Protein AF-A0A356T3L5-F1 (afdb_monomer_lite)

Foldseek 3Di:
DDDPVLCVLCVVVLPDPLQHPQLLVLLLVFEEEEPQPLLVVLSVSSNHHYDPDGHYQFAAADAPPDPVCVVVRSNCRSPLSNVQRSCVSSVDDDDDHRHHHDDDPDDDPDD

pLDDT: mean 93.9, std 8.08, range [55.12, 98.69]

Sequence (111 aa):
MLSREERRRYARQLLLPEIGEAGQRALLDAHARTESAVAALYLTRAGVALGDAGVEARAQIPPSGDPALAEAERFLEGAFGAVEAIKAIVGVGRAGELDRPLTAPRQEEAP

Secondary structure (DSSP, 8-state):
---HHHHHHTTTGGGSTTTHHHHHHHHHH-EEE-S-HHHHHHHHHHTPEESSSSEE--------S-TTTHHHHHHHHHHHHHHHHHHHHHT-S------S---PPP-----

Radius of gyration: 16.72 Å; chains: 1; bounding box: 32×27×58 Å

Structure (mmCIF, N/CA/C/O backbone):
data_AF-A0A356T3L5-F1
#
_entry.id   AF-A0A356T3L5-F1
#
loop_
_atom_site.group_PDB
_atom_site.id
_atom_site.type_symbol
_atom_site.label_atom_id
_atom_site.label_alt_id
_atom_site.label_comp_id
_atom_site.label_asym_id
_atom_site.label_entity_id
_atom_site.label_seq_id
_atom_site.pdbx_PDB_ins_code
_atom_site.Cartn_x
_atom_site.Cartn_y
_atom_site.Cartn_z
_atom_site.occupancy
_atom_site.B_iso_or_equiv
_atom_site.auth_seq_id
_atom_site.auth_comp_id
_atom_site.auth_asym_id
_atom_site.auth_atom_id
_atom_site.pdbx_PDB_model_num
ATOM 1 N N . MET A 1 1 ? -10.982 4.339 17.757 1.00 84.81 1 MET A N 1
ATOM 2 C CA . MET A 1 1 ? -11.344 5.603 17.072 1.00 84.81 1 MET A CA 1
ATOM 3 C C . MET A 1 1 ? -10.052 6.298 16.684 1.00 84.81 1 MET A C 1
ATOM 5 O O . MET A 1 1 ? -9.136 6.243 17.491 1.00 84.81 1 MET A O 1
ATOM 9 N N . LEU A 1 2 ? -9.956 6.902 15.494 1.00 94.31 2 LEU A N 1
ATOM 10 C CA . LEU A 1 2 ? -8.707 7.563 15.081 1.00 94.31 2 LEU A CA 1
ATOM 11 C C . LEU A 1 2 ? -8.437 8.820 15.915 1.00 94.31 2 LEU A C 1
ATOM 13 O O . LEU A 1 2 ? -9.353 9.624 16.146 1.00 94.31 2 LEU A O 1
ATOM 17 N N . SER A 1 3 ? -7.179 9.001 16.313 1.00 96.81 3 SER A N 1
ATOM 18 C CA . SER A 1 3 ? -6.681 10.207 16.965 1.00 96.81 3 SER A CA 1
ATOM 19 C C . SER A 1 3 ? -6.775 11.419 16.032 1.00 96.81 3 SER A C 1
ATOM 21 O O . SER A 1 3 ? -6.902 11.302 14.810 1.00 96.81 3 SER A O 1
ATOM 23 N N . ARG A 1 4 ? -6.697 12.630 16.594 1.00 97.12 4 ARG A N 1
ATOM 24 C CA . ARG A 1 4 ? -6.718 13.866 15.793 1.00 97.12 4 ARG A CA 1
ATOM 25 C C . ARG A 1 4 ? -5.539 13.935 14.817 1.00 97.12 4 ARG A C 1
ATOM 27 O O . ARG A 1 4 ? -5.691 14.448 13.710 1.00 97.12 4 ARG A O 1
ATOM 34 N N . GLU A 1 5 ? -4.381 13.427 15.226 1.00 97.12 5 GLU A N 1
ATOM 35 C CA . GLU A 1 5 ? -3.190 13.386 14.384 1.00 97.12 5 GLU A CA 1
ATOM 36 C C . GLU A 1 5 ? -3.343 12.391 13.232 1.00 97.12 5 GLU A C 1
ATOM 38 O O . GLU A 1 5 ? -3.088 12.759 12.086 1.00 97.12 5 GLU A O 1
ATOM 43 N N . GLU A 1 6 ? -3.846 11.185 13.501 1.00 97.44 6 GLU A N 1
ATOM 44 C CA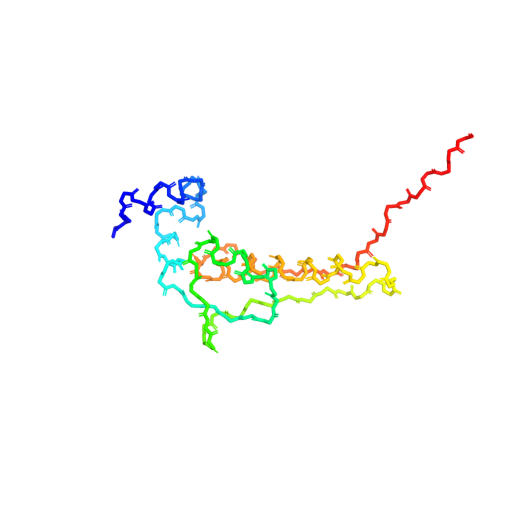 . GLU A 1 6 ? -4.135 10.183 12.467 1.00 97.44 6 GLU A CA 1
ATOM 45 C C . GLU A 1 6 ? -5.171 10.702 11.470 1.00 97.44 6 GLU A C 1
ATOM 47 O O . GLU A 1 6 ? -4.965 10.613 10.262 1.00 97.44 6 GLU A O 1
ATOM 52 N N . ARG A 1 7 ? -6.246 11.341 11.952 1.00 97.06 7 ARG A N 1
ATOM 53 C CA . ARG A 1 7 ? -7.253 11.965 11.078 1.00 97.06 7 ARG A CA 1
ATOM 54 C C . ARG A 1 7 ? -6.652 13.029 10.170 1.00 97.06 7 ARG A C 1
ATOM 56 O O . ARG A 1 7 ? -7.045 13.124 9.014 1.00 97.06 7 ARG A O 1
ATOM 63 N N . ARG A 1 8 ? -5.697 13.820 10.670 1.00 97.62 8 ARG A N 1
ATOM 64 C CA . ARG A 1 8 ? -4.987 14.821 9.862 1.00 97.62 8 ARG A CA 1
ATOM 65 C C . ARG A 1 8 ? -4.057 14.156 8.847 1.00 97.62 8 ARG A C 1
ATOM 67 O O . ARG A 1 8 ? -4.047 14.565 7.690 1.00 97.62 8 ARG A O 1
ATOM 74 N N . ARG A 1 9 ? -3.287 13.148 9.267 1.00 97.75 9 ARG A N 1
ATOM 75 C CA . ARG A 1 9 ? -2.331 12.425 8.413 1.00 97.75 9 ARG A CA 1
ATOM 76 C C . ARG A 1 9 ? -3.034 11.708 7.260 1.00 97.75 9 ARG A C 1
ATOM 78 O O . ARG A 1 9 ? -2.593 11.824 6.121 1.00 97.75 9 ARG A O 1
ATOM 85 N N . TYR A 1 10 ? -4.143 11.031 7.547 1.00 98.00 10 TYR A N 1
ATOM 86 C CA . TYR A 1 10 ? -4.877 10.201 6.589 1.00 98.00 10 TYR A CA 1
ATOM 87 C C . TYR A 1 10 ? -6.104 10.899 5.995 1.00 98.00 10 TYR A C 1
ATOM 89 O O . TYR A 1 10 ? -6.914 10.256 5.336 1.00 98.00 10 TYR A O 1
ATOM 97 N N . ALA A 1 11 ? -6.235 12.220 6.166 1.00 97.50 11 ALA A N 1
ATOM 98 C CA . ALA A 1 11 ? -7.429 12.983 5.791 1.00 97.50 11 ALA A CA 1
ATOM 99 C C . ALA A 1 11 ? -7.930 12.692 4.367 1.00 97.50 11 ALA A C 1
ATOM 101 O O . ALA A 1 11 ? -9.131 12.592 4.156 1.00 97.50 11 ALA A O 1
ATOM 102 N N . ARG A 1 12 ? -7.021 12.517 3.398 1.00 97.06 12 ARG A N 1
ATOM 103 C CA . ARG A 1 12 ? -7.378 12.203 2.003 1.00 97.06 12 ARG A CA 1
ATOM 104 C C . ARG A 1 12 ? -7.854 10.761 1.816 1.00 97.06 12 ARG A C 1
ATOM 106 O O . ARG A 1 12 ? -8.791 10.540 1.064 1.00 97.06 12 ARG A O 1
ATOM 113 N N . GLN A 1 13 ? -7.233 9.801 2.499 1.00 95.31 13 GLN A N 1
ATOM 114 C CA . GLN A 1 13 ? -7.629 8.387 2.444 1.00 95.31 13 GLN A CA 1
ATOM 115 C C . GLN A 1 13 ? -9.000 8.183 3.097 1.00 95.31 13 GLN A C 1
ATOM 117 O O . GLN A 1 13 ? -9.818 7.433 2.580 1.00 95.31 13 GLN A O 1
ATOM 122 N N . LEU A 1 14 ? -9.297 8.935 4.163 1.00 97.06 14 LEU A N 1
ATOM 123 C CA . LEU A 1 14 ? -10.597 8.910 4.839 1.00 97.06 14 LEU A CA 1
ATOM 124 C C . LEU A 1 14 ? -11.770 9.360 3.954 1.00 97.06 14 LEU A C 1
ATOM 126 O O . LEU A 1 14 ? -12.911 9.046 4.279 1.00 97.06 14 LEU A O 1
ATOM 130 N N . LEU A 1 15 ? -11.509 10.095 2.867 1.00 96.75 15 LEU A N 1
ATOM 131 C CA . LEU A 1 15 ? -12.538 10.510 1.908 1.00 96.75 15 LEU A CA 1
ATOM 132 C C . LEU A 1 15 ? -12.896 9.409 0.902 1.00 96.75 15 LEU A C 1
ATOM 134 O O . LEU A 1 15 ? -13.909 9.536 0.221 1.00 96.75 15 LEU A O 1
ATOM 138 N N . LEU A 1 16 ? -12.081 8.355 0.789 1.00 94.69 16 LEU A N 1
ATOM 139 C CA . LEU A 1 16 ? -12.355 7.232 -0.103 1.00 94.69 16 LEU A CA 1
ATOM 140 C C . LEU A 1 16 ? -13.431 6.337 0.531 1.00 94.69 16 LEU A C 1
ATOM 142 O O . LEU A 1 16 ? -13.192 5.840 1.636 1.00 94.69 16 LEU A O 1
ATOM 146 N N . PRO A 1 17 ? -14.589 6.114 -0.124 1.00 92.94 17 PRO A N 1
ATOM 147 C CA . PRO A 1 17 ? -15.674 5.293 0.423 1.00 92.94 17 PRO A CA 1
ATOM 148 C C . PRO A 1 17 ? -15.238 3.879 0.818 1.00 92.94 17 PRO A C 1
ATOM 150 O O . PRO A 1 17 ? -15.723 3.335 1.806 1.00 92.94 17 PRO A O 1
ATOM 153 N N . GLU A 1 18 ? -14.301 3.305 0.068 1.00 92.81 18 GLU A N 1
ATOM 154 C CA . GLU A 1 18 ? -13.761 1.962 0.271 1.00 92.81 18 GLU A CA 1
ATOM 155 C C . GLU A 1 18 ? -12.822 1.873 1.483 1.00 92.81 18 GLU A C 1
ATOM 157 O O . GLU A 1 18 ? -12.596 0.786 2.005 1.00 92.81 18 GLU A O 1
ATOM 162 N N . ILE A 1 19 ? -12.270 3.001 1.941 1.00 95.19 19 ILE A N 1
ATOM 163 C CA . ILE A 1 19 ? -11.394 3.046 3.117 1.00 95.19 19 ILE A CA 1
ATOM 164 C C . ILE A 1 19 ? -12.171 3.613 4.304 1.00 95.19 19 ILE A C 1
ATOM 166 O O . ILE A 1 19 ? -12.430 2.906 5.279 1.00 95.19 19 ILE A O 1
ATOM 170 N N . GLY A 1 20 ? -12.555 4.890 4.246 1.00 96.06 20 GLY A N 1
ATOM 171 C CA . GLY A 1 20 ? -13.192 5.586 5.361 1.00 96.06 20 GLY A CA 1
ATOM 172 C C . GLY A 1 20 ? -12.432 5.432 6.687 1.00 96.06 20 GLY A C 1
ATOM 173 O O . GLY A 1 20 ? -11.253 5.083 6.741 1.00 96.06 20 GLY A O 1
ATOM 174 N N . GLU A 1 21 ? -13.107 5.679 7.812 1.00 96.81 21 GLU A N 1
ATOM 175 C CA . GLU A 1 21 ? -12.468 5.503 9.123 1.00 96.81 21 GLU A CA 1
ATOM 176 C C . GLU A 1 21 ? -12.243 4.024 9.488 1.00 96.81 21 GLU A C 1
ATOM 178 O O . GLU A 1 21 ? -11.252 3.697 10.144 1.00 96.81 21 GLU A O 1
ATOM 183 N N . ALA A 1 22 ? -13.158 3.134 9.092 1.00 96.38 22 ALA A N 1
ATOM 184 C CA . ALA A 1 22 ? -13.077 1.714 9.425 1.00 96.38 22 ALA A CA 1
ATOM 185 C C . ALA A 1 22 ? -11.898 1.031 8.715 1.00 96.38 22 ALA A C 1
ATOM 187 O O . ALA A 1 22 ? -11.086 0.387 9.376 1.00 96.38 22 ALA A O 1
ATOM 188 N N . GLY A 1 23 ? -11.754 1.244 7.406 1.00 97.69 23 GLY A N 1
ATOM 189 C CA . GLY A 1 23 ? -10.634 0.731 6.623 1.00 97.69 23 GLY A CA 1
ATOM 190 C C . GLY A 1 23 ? -9.308 1.350 7.051 1.00 97.69 23 GLY A C 1
ATOM 191 O O . GLY A 1 23 ? -8.332 0.627 7.204 1.00 97.69 23 GLY A O 1
ATOM 192 N N . GLN A 1 24 ? -9.264 2.651 7.367 1.00 98.44 24 GLN A N 1
ATOM 193 C CA . GLN A 1 24 ? -8.023 3.251 7.873 1.00 98.44 24 GLN A CA 1
ATOM 194 C C . GLN A 1 24 ? -7.574 2.640 9.206 1.00 98.44 24 GLN A C 1
ATOM 196 O O . GLN A 1 24 ? -6.376 2.511 9.451 1.00 98.44 24 GLN A O 1
ATOM 201 N N . ARG A 1 25 ? -8.516 2.251 10.072 1.00 97.69 25 ARG A N 1
ATOM 202 C CA . ARG A 1 25 ? -8.187 1.529 11.304 1.00 97.69 25 ARG A CA 1
ATOM 203 C C . ARG A 1 25 ? -7.676 0.120 11.011 1.00 97.69 25 ARG A C 1
ATOM 205 O O . ARG A 1 25 ? -6.643 -0.244 11.552 1.00 97.69 25 ARG A O 1
ATOM 212 N N . ALA A 1 26 ? -8.318 -0.605 10.094 1.00 98.06 26 ALA A N 1
ATOM 213 C CA . ALA A 1 26 ? -7.817 -1.903 9.644 1.00 98.06 26 ALA A CA 1
ATOM 214 C C . ALA A 1 26 ? -6.384 -1.808 9.087 1.00 98.06 26 ALA A C 1
ATOM 216 O O . ALA A 1 26 ? -5.559 -2.658 9.393 1.00 98.06 26 ALA A O 1
ATOM 217 N N . LEU A 1 27 ? -6.064 -0.748 8.334 1.00 98.44 27 LEU A N 1
ATOM 218 C CA . LEU A 1 27 ? -4.709 -0.503 7.829 1.00 98.44 27 LEU A CA 1
ATOM 219 C C . LEU A 1 27 ? -3.695 -0.266 8.954 1.00 98.44 27 LEU A C 1
ATOM 221 O O . LEU A 1 27 ? -2.605 -0.821 8.890 1.00 98.44 27 LEU A O 1
ATOM 225 N N . LEU A 1 28 ? -4.050 0.519 9.976 1.00 98.38 28 LEU A N 1
ATOM 226 C CA . LEU A 1 28 ? -3.174 0.791 11.125 1.00 98.38 28 LEU A CA 1
ATOM 227 C C . LEU A 1 28 ? -2.918 -0.445 11.995 1.00 98.38 28 LEU A C 1
ATOM 229 O O . LEU A 1 28 ? -1.832 -0.582 12.552 1.00 98.38 28 LEU A O 1
ATOM 233 N N . ASP A 1 29 ? -3.903 -1.336 12.095 1.00 97.62 29 ASP A N 1
ATOM 234 C CA . ASP A 1 29 ? -3.798 -2.578 12.867 1.00 97.62 29 ASP A CA 1
ATOM 235 C C . ASP A 1 29 ? -3.102 -3.705 12.069 1.00 97.62 29 ASP A C 1
ATOM 237 O O . ASP A 1 29 ? -2.698 -4.730 12.629 1.00 97.62 29 ASP A O 1
ATOM 241 N N . ALA A 1 30 ? -2.953 -3.539 10.751 1.00 98.31 30 ALA A N 1
ATOM 242 C CA . ALA A 1 30 ? -2.420 -4.560 9.861 1.00 98.31 30 ALA A CA 1
ATOM 243 C C . ALA A 1 30 ? -0.888 -4.583 9.799 1.00 98.31 30 ALA A C 1
ATOM 245 O O . ALA A 1 30 ? -0.198 -3.571 9.930 1.00 98.31 30 ALA A O 1
ATOM 246 N N . HIS A 1 31 ? -0.378 -5.778 9.505 1.00 98.31 31 HIS A N 1
ATOM 247 C CA . HIS A 1 31 ? 1.014 -6.019 9.153 1.00 98.31 31 HIS A CA 1
ATOM 248 C C . HIS A 1 31 ? 1.097 -6.555 7.724 1.00 98.31 31 HIS A C 1
ATOM 250 O O . HIS A 1 31 ? 0.235 -7.327 7.285 1.00 98.31 31 HIS A O 1
ATOM 256 N N . ALA A 1 32 ? 2.143 -6.160 7.009 1.00 98.56 32 ALA A N 1
ATOM 257 C CA . ALA A 1 32 ? 2.440 -6.648 5.673 1.00 98.56 32 ALA A CA 1
ATOM 258 C C . ALA A 1 32 ? 3.923 -6.991 5.521 1.00 98.56 32 ALA A C 1
ATOM 260 O O . ALA A 1 32 ? 4.788 -6.399 6.169 1.00 98.56 32 ALA A O 1
ATOM 261 N N . ARG A 1 33 ? 4.207 -7.921 4.607 1.00 98.38 33 ARG A N 1
ATOM 262 C CA . ARG A 1 33 ? 5.568 -8.294 4.210 1.00 98.38 33 ARG A CA 1
ATOM 263 C C . ARG A 1 33 ? 5.767 -8.076 2.718 1.00 98.38 33 ARG A C 1
ATOM 265 O O . ARG A 1 33 ? 4.862 -8.326 1.921 1.00 98.38 33 ARG A O 1
ATOM 272 N N . THR A 1 34 ? 6.947 -7.608 2.330 1.00 98.19 34 THR A N 1
ATOM 273 C CA . THR A 1 34 ? 7.310 -7.403 0.925 1.00 98.19 34 THR A CA 1
ATOM 274 C C . THR A 1 34 ? 8.819 -7.302 0.756 1.00 98.19 34 THR A C 1
ATOM 276 O O . THR A 1 34 ? 9.511 -6.794 1.634 1.00 98.19 34 THR A O 1
ATOM 279 N N . GLU A 1 35 ? 9.314 -7.747 -0.395 1.00 96.75 35 GLU A N 1
ATOM 280 C CA . GLU A 1 35 ? 10.705 -7.546 -0.822 1.00 96.75 35 GLU A CA 1
ATOM 281 C C . GLU A 1 35 ? 10.872 -6.259 -1.653 1.00 96.75 35 GLU A C 1
ATOM 283 O O . GLU A 1 35 ? 11.988 -5.815 -1.914 1.00 96.75 35 GLU A O 1
ATOM 288 N N . SER A 1 36 ? 9.767 -5.629 -2.073 1.00 97.88 36 SER A N 1
ATOM 289 C CA . SER A 1 36 ? 9.799 -4.423 -2.898 1.00 97.88 36 SER A CA 1
ATOM 290 C C . SER A 1 36 ? 9.869 -3.161 -2.041 1.00 97.88 36 SER A C 1
ATOM 292 O O . SER A 1 36 ? 8.947 -2.846 -1.284 1.00 97.88 36 SER A O 1
ATOM 294 N N . ALA A 1 37 ? 10.919 -2.360 -2.238 1.00 97.88 37 ALA A N 1
ATOM 295 C CA . ALA A 1 37 ? 11.031 -1.037 -1.621 1.00 97.88 37 ALA A CA 1
ATOM 296 C C . ALA A 1 37 ? 9.878 -0.097 -2.031 1.00 97.88 37 ALA A C 1
ATOM 298 O O . ALA A 1 37 ? 9.449 0.745 -1.240 1.00 97.88 37 ALA A O 1
ATOM 299 N N . VAL A 1 38 ? 9.340 -0.261 -3.247 1.00 98.50 38 VAL A N 1
ATOM 300 C CA . VAL A 1 38 ? 8.176 0.504 -3.718 1.00 98.50 38 VAL A CA 1
ATOM 301 C C . VAL A 1 38 ? 6.933 0.088 -2.940 1.00 98.50 38 VAL A C 1
ATOM 303 O O . VAL A 1 38 ? 6.240 0.952 -2.408 1.00 98.50 38 VAL A O 1
ATOM 306 N N . ALA A 1 39 ? 6.683 -1.213 -2.784 1.00 98.56 39 ALA A N 1
ATOM 307 C CA . ALA A 1 39 ? 5.542 -1.677 -2.000 1.00 98.56 39 ALA A CA 1
ATOM 308 C C . ALA A 1 39 ? 5.633 -1.206 -0.538 1.00 98.56 39 ALA A C 1
ATOM 310 O O . ALA A 1 39 ? 4.672 -0.654 0.003 1.00 98.56 39 ALA A O 1
ATOM 311 N N . ALA A 1 40 ? 6.816 -1.333 0.072 1.00 98.62 40 ALA A N 1
ATOM 312 C CA . ALA A 1 40 ? 7.097 -0.870 1.429 1.00 98.62 40 ALA A CA 1
ATOM 313 C C . ALA A 1 40 ? 6.779 0.626 1.615 1.00 98.62 40 ALA A C 1
ATOM 315 O O . ALA A 1 40 ? 6.133 1.020 2.592 1.00 98.62 40 ALA A O 1
ATOM 316 N N . LEU A 1 41 ? 7.173 1.470 0.656 1.00 98.50 41 LEU A N 1
ATOM 317 C CA . LEU A 1 41 ? 6.882 2.905 0.678 1.00 98.50 41 LEU A CA 1
ATOM 318 C C . LEU A 1 41 ? 5.374 3.197 0.663 1.00 98.50 41 LEU A C 1
ATOM 320 O O . LEU A 1 41 ? 4.906 4.075 1.389 1.00 98.50 41 LEU A O 1
ATOM 324 N N . TYR A 1 42 ? 4.611 2.494 -0.171 1.00 98.50 42 TYR A N 1
ATOM 325 C CA . TYR A 1 42 ? 3.172 2.726 -0.300 1.00 98.50 42 TYR A CA 1
ATOM 326 C C . TYR A 1 42 ? 2.418 2.241 0.942 1.00 98.50 42 TYR A C 1
ATOM 328 O O . TYR A 1 42 ? 1.599 2.982 1.484 1.00 98.50 42 TYR A O 1
ATOM 336 N N . LEU A 1 43 ? 2.747 1.048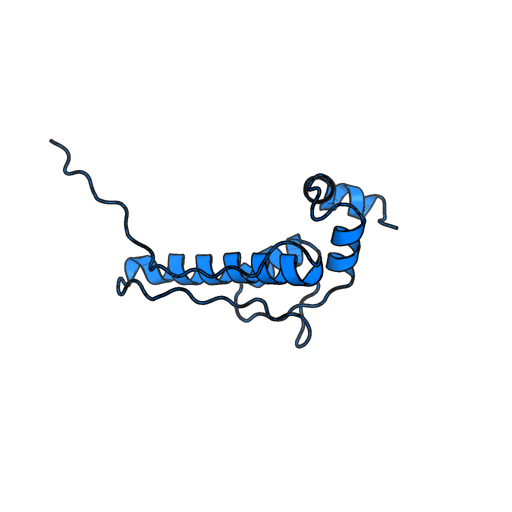 1.442 1.00 98.69 43 LEU A N 1
ATOM 337 C CA . LEU A 1 43 ? 2.130 0.452 2.630 1.00 98.69 43 LEU A CA 1
ATOM 338 C C . LEU A 1 43 ? 2.364 1.294 3.888 1.00 98.69 43 LEU A C 1
ATOM 340 O O . LEU A 1 43 ? 1.413 1.642 4.587 1.00 98.69 43 LEU A O 1
ATOM 344 N N . THR A 1 44 ? 3.604 1.723 4.129 1.00 98.38 44 THR A N 1
ATOM 345 C CA . THR A 1 44 ? 3.927 2.586 5.281 1.00 98.38 44 THR A CA 1
ATOM 346 C C . THR A 1 44 ? 3.217 3.941 5.206 1.00 98.38 44 THR A C 1
ATOM 348 O O . THR A 1 44 ? 2.801 4.495 6.226 1.00 98.38 44 THR A O 1
ATOM 351 N N . ARG A 1 45 ? 3.011 4.484 3.997 1.00 98.19 45 ARG A N 1
ATOM 352 C CA . ARG A 1 45 ? 2.213 5.704 3.788 1.00 98.19 45 ARG A CA 1
ATOM 353 C C . ARG A 1 45 ? 0.709 5.484 3.935 1.00 98.19 45 ARG A C 1
ATOM 355 O O . ARG A 1 45 ? 0.014 6.425 4.313 1.00 98.19 45 ARG A O 1
ATOM 362 N N . ALA A 1 46 ? 0.215 4.278 3.669 1.00 98.12 46 ALA A N 1
ATOM 363 C CA . ALA A 1 46 ? -1.159 3.873 3.967 1.00 98.12 46 ALA A CA 1
ATOM 364 C C . ALA A 1 46 ? -1.394 3.622 5.470 1.00 98.12 46 ALA A C 1
ATOM 366 O O . ALA A 1 46 ? -2.539 3.537 5.907 1.00 98.12 46 ALA A O 1
ATOM 367 N N . GLY A 1 47 ? -0.322 3.561 6.266 1.00 98.19 47 GLY A N 1
ATOM 368 C CA . GLY A 1 47 ? -0.377 3.329 7.708 1.00 98.19 47 GLY A CA 1
ATOM 369 C C . GLY A 1 47 ? -0.180 1.870 8.114 1.00 98.19 47 GLY A C 1
ATOM 370 O O . GLY A 1 47 ? -0.345 1.567 9.286 1.00 98.19 47 GLY A O 1
ATOM 371 N N . VAL A 1 48 ? 0.195 0.992 7.183 1.00 98.62 48 VAL A N 1
ATOM 372 C CA . VAL A 1 48 ? 0.433 -0.433 7.446 1.00 98.62 48 VAL A CA 1
ATOM 373 C C . VAL A 1 48 ? 1.839 -0.637 8.008 1.00 98.62 48 VAL A C 1
ATOM 375 O O . VAL A 1 48 ? 2.814 -0.098 7.471 1.00 98.62 48 VAL A O 1
ATOM 378 N N . ALA A 1 49 ? 1.954 -1.429 9.075 1.00 98.44 49 ALA A N 1
ATOM 379 C CA . ALA A 1 49 ? 3.242 -1.815 9.638 1.00 98.44 49 ALA A CA 1
ATOM 380 C C . ALA A 1 49 ? 3.926 -2.876 8.763 1.00 98.44 49 ALA A C 1
ATOM 382 O O . ALA A 1 49 ? 3.279 -3.779 8.231 1.00 98.44 49 ALA A O 1
ATOM 383 N N . LEU A 1 50 ? 5.249 -2.787 8.624 1.00 98.38 50 LEU A N 1
ATOM 384 C CA . LEU A 1 50 ? 6.035 -3.800 7.921 1.00 98.38 50 LEU A CA 1
ATOM 385 C C . LEU A 1 50 ? 6.679 -4.764 8.915 1.00 98.38 50 LEU A C 1
ATOM 387 O O . LEU A 1 50 ? 7.145 -4.344 9.974 1.00 98.38 50 LEU A O 1
ATOM 391 N N . GLY A 1 51 ? 6.739 -6.039 8.547 1.00 95.19 51 GLY A N 1
ATOM 392 C CA . GLY A 1 51 ? 7.427 -7.072 9.313 1.00 95.19 51 GLY A CA 1
ATOM 393 C C . GLY A 1 51 ? 7.545 -8.379 8.534 1.00 95.19 51 GLY A C 1
ATOM 394 O O . GLY A 1 51 ? 7.262 -8.430 7.339 1.00 95.19 51 GLY A O 1
ATOM 395 N N . ASP A 1 52 ? 7.933 -9.445 9.232 1.00 93.25 52 ASP A N 1
ATOM 396 C CA . ASP A 1 52 ? 8.162 -10.763 8.621 1.00 93.25 52 ASP A CA 1
ATOM 397 C C . ASP A 1 52 ? 6.865 -11.567 8.401 1.00 93.25 52 ASP A C 1
ATOM 399 O O . ASP A 1 52 ? 6.857 -12.585 7.710 1.00 93.25 52 ASP A O 1
ATOM 403 N N . ALA A 1 53 ? 5.749 -11.112 8.976 1.00 91.69 53 ALA A N 1
ATOM 404 C CA . ALA A 1 53 ? 4.442 -11.758 8.913 1.00 91.69 53 ALA A CA 1
ATOM 405 C C . ALA A 1 53 ? 3.349 -10.775 8.465 1.00 91.69 53 ALA A C 1
ATOM 407 O O . ALA A 1 53 ? 3.508 -9.558 8.552 1.00 91.69 53 ALA A O 1
ATOM 408 N N . GLY A 1 54 ? 2.219 -11.318 8.008 1.00 95.81 54 GLY A N 1
ATOM 409 C CA . GLY A 1 54 ? 1.066 -10.545 7.548 1.00 95.81 54 GLY A CA 1
ATOM 410 C C . GLY A 1 54 ? 0.784 -10.724 6.060 1.00 95.81 54 GLY A C 1
ATOM 411 O O . GLY A 1 54 ? 1.202 -11.711 5.449 1.00 95.81 54 GLY A O 1
ATOM 412 N N . VAL A 1 55 ? 0.042 -9.777 5.487 1.00 97.31 55 VAL A N 1
ATOM 413 C CA . VAL A 1 55 ? -0.356 -9.829 4.075 1.00 97.31 55 VAL A CA 1
ATOM 414 C C . VAL A 1 55 ? 0.878 -9.644 3.194 1.00 97.31 55 VAL A C 1
ATOM 416 O O . VAL A 1 55 ? 1.642 -8.694 3.360 1.00 97.31 55 VAL A O 1
ATOM 419 N N . GLU A 1 56 ? 1.092 -10.565 2.259 1.00 97.81 56 GLU A N 1
ATOM 420 C CA . GLU A 1 56 ? 2.180 -10.453 1.292 1.00 97.81 56 GLU A CA 1
ATOM 421 C C . GLU A 1 56 ? 1.811 -9.448 0.203 1.00 97.81 56 GLU A C 1
ATOM 423 O O . GLU A 1 56 ? 0.848 -9.642 -0.536 1.00 97.81 56 GLU A O 1
ATOM 428 N N . ALA A 1 57 ? 2.597 -8.380 0.088 1.00 97.81 57 ALA A N 1
ATOM 429 C CA . ALA A 1 57 ? 2.463 -7.409 -0.987 1.00 97.81 57 ALA A CA 1
ATOM 430 C C . ALA A 1 57 ? 3.447 -7.754 -2.102 1.00 97.81 57 ALA A C 1
ATOM 432 O O . ALA A 1 57 ? 4.606 -7.322 -2.105 1.00 97.81 57 ALA A O 1
ATOM 433 N N . ARG A 1 58 ? 2.965 -8.567 -3.039 1.00 95.62 58 ARG A N 1
ATOM 434 C CA . ARG A 1 58 ? 3.705 -9.015 -4.214 1.00 95.62 58 ARG A CA 1
ATOM 435 C C . ARG A 1 58 ? 2.779 -9.029 -5.419 1.00 95.62 58 ARG A C 1
ATOM 437 O O . ARG A 1 58 ? 1.635 -9.456 -5.324 1.00 95.62 58 ARG A O 1
ATOM 444 N N . ALA A 1 59 ? 3.314 -8.608 -6.552 1.00 95.56 59 ALA A N 1
ATOM 445 C CA . ALA A 1 59 ? 2.711 -8.802 -7.856 1.00 95.56 59 ALA A CA 1
ATOM 446 C C . ALA A 1 59 ? 3.793 -9.242 -8.838 1.00 95.56 59 ALA A C 1
ATOM 448 O O . ALA A 1 59 ? 4.983 -9.128 -8.541 1.00 95.56 59 ALA A O 1
ATOM 449 N N . GLN A 1 60 ? 3.366 -9.767 -9.978 1.00 93.06 60 GLN A N 1
ATOM 450 C CA . GLN A 1 60 ? 4.238 -10.084 -11.099 1.00 93.06 60 GLN A CA 1
ATOM 451 C C . GLN A 1 60 ? 3.578 -9.563 -12.360 1.00 93.06 60 GLN A C 1
ATOM 453 O O . GLN A 1 60 ? 2.360 -9.687 -12.508 1.00 93.06 60 GLN A O 1
ATOM 458 N N . ILE A 1 61 ? 4.383 -8.999 -13.249 1.00 92.75 61 ILE A N 1
ATOM 459 C CA . ILE A 1 61 ? 3.934 -8.654 -14.593 1.00 92.75 61 ILE A CA 1
ATOM 460 C C . ILE A 1 61 ? 4.653 -9.529 -15.620 1.00 92.75 61 ILE A C 1
ATOM 462 O O . ILE A 1 61 ? 5.805 -9.910 -15.401 1.00 92.75 61 ILE A O 1
ATOM 466 N N . PRO A 1 62 ? 4.013 -9.860 -16.755 1.00 94.94 62 PRO A N 1
ATOM 467 C CA . PRO A 1 62 ? 4.701 -10.508 -17.855 1.00 94.94 62 PRO A CA 1
ATOM 468 C C . PRO A 1 62 ? 5.910 -9.673 -18.293 1.00 94.94 62 PRO A C 1
ATOM 470 O O . PRO A 1 62 ? 5.762 -8.464 -18.493 1.00 94.94 62 PRO A O 1
ATOM 473 N N . PRO A 1 63 ? 7.090 -10.290 -18.473 1.00 92.88 63 PRO A N 1
ATOM 474 C CA . PRO A 1 63 ? 8.274 -9.562 -18.894 1.00 92.88 63 PRO A CA 1
ATOM 475 C C . PRO A 1 63 ? 8.071 -9.008 -20.305 1.00 92.88 63 PRO A C 1
ATOM 477 O O . PRO A 1 63 ? 7.658 -9.727 -21.217 1.00 92.88 63 PRO A O 1
ATOM 480 N N . SER A 1 64 ? 8.407 -7.737 -20.501 1.00 94.31 64 SER A N 1
ATOM 481 C CA . SER A 1 64 ? 8.433 -7.100 -21.822 1.00 94.31 64 SER A CA 1
ATOM 482 C C . SER A 1 64 ? 9.552 -7.633 -22.714 1.00 94.31 64 SER A C 1
ATOM 484 O O . SER A 1 64 ? 9.451 -7.575 -23.938 1.00 94.31 64 SER A O 1
ATOM 486 N N . GLY A 1 65 ? 10.624 -8.148 -22.104 1.00 93.38 65 GLY A N 1
ATOM 487 C CA . GLY A 1 65 ? 11.855 -8.526 -22.795 1.00 93.38 65 GLY A CA 1
ATOM 488 C C . GLY A 1 65 ? 12.748 -7.336 -23.163 1.00 93.38 65 GLY A C 1
ATOM 489 O O . GLY A 1 65 ? 13.832 -7.558 -23.696 1.00 93.38 65 GLY A O 1
ATOM 490 N N . ASP A 1 66 ? 12.336 -6.102 -22.857 1.00 94.12 66 ASP A N 1
ATOM 491 C CA . ASP A 1 66 ? 13.127 -4.892 -23.078 1.00 94.12 66 ASP A CA 1
ATOM 492 C C . ASP A 1 66 ? 13.874 -4.500 -21.787 1.00 94.12 66 ASP A C 1
ATOM 494 O O . ASP A 1 66 ? 13.246 -4.088 -20.805 1.00 94.12 66 ASP A O 1
ATOM 498 N N . PRO A 1 67 ? 15.219 -4.573 -21.756 1.00 93.44 67 PRO A N 1
ATOM 499 C CA . PRO A 1 67 ? 16.002 -4.164 -20.593 1.00 93.44 67 PRO A CA 1
ATOM 500 C C . PRO A 1 67 ? 15.762 -2.710 -20.165 1.00 93.44 67 PRO A C 1
ATOM 502 O O . PRO A 1 67 ? 15.912 -2.401 -18.982 1.00 93.44 67 PRO A O 1
ATOM 505 N N . ALA A 1 68 ? 15.375 -1.825 -21.092 1.00 94.06 68 ALA A N 1
ATOM 506 C CA . ALA A 1 68 ? 15.066 -0.430 -20.785 1.00 94.06 68 ALA A CA 1
ATOM 507 C C . ALA A 1 68 ? 13.797 -0.284 -19.929 1.00 94.06 68 ALA A C 1
ATOM 509 O O . ALA A 1 68 ? 13.646 0.711 -19.220 1.00 94.06 68 ALA A O 1
ATOM 510 N N . LEU A 1 69 ? 12.901 -1.275 -19.955 1.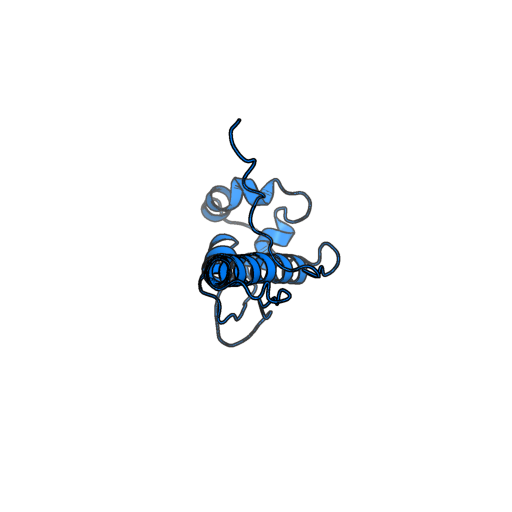00 94.94 69 LEU A N 1
ATOM 511 C CA . LEU A 1 69 ? 11.665 -1.269 -19.174 1.00 94.94 69 LEU A CA 1
ATOM 512 C C . LEU A 1 69 ? 11.817 -1.931 -17.804 1.00 94.94 69 LEU A C 1
ATOM 514 O O . LEU A 1 69 ? 10.981 -1.694 -16.937 1.00 94.94 69 LEU A O 1
ATOM 518 N N . ALA A 1 70 ? 12.895 -2.676 -17.550 1.00 94.06 70 ALA A N 1
ATOM 519 C CA . ALA A 1 70 ? 13.048 -3.496 -16.345 1.00 94.06 70 ALA A CA 1
ATOM 520 C C . ALA A 1 70 ? 12.869 -2.722 -15.021 1.00 94.06 70 ALA A C 1
ATOM 522 O O . ALA A 1 70 ? 12.389 -3.270 -14.029 1.00 94.06 70 ALA A O 1
ATOM 523 N N . GLU A 1 71 ? 13.265 -1.446 -14.963 1.00 95.31 71 GLU A N 1
ATOM 524 C CA . GLU A 1 71 ? 13.018 -0.607 -13.782 1.00 95.31 71 GLU A CA 1
ATOM 525 C C . GLU A 1 71 ? 11.537 -0.248 -13.618 1.00 95.31 71 GLU A C 1
ATOM 527 O O . GLU A 1 71 ? 10.995 -0.374 -12.518 1.00 95.31 71 GLU A O 1
ATOM 532 N N . ALA A 1 72 ? 10.875 0.149 -14.706 1.00 95.38 72 ALA A N 1
ATOM 533 C CA . ALA A 1 72 ? 9.448 0.449 -14.709 1.00 95.38 72 ALA A CA 1
ATOM 534 C C . ALA A 1 72 ? 8.615 -0.793 -14.359 1.00 95.38 72 ALA A C 1
ATOM 536 O O . ALA A 1 72 ? 7.630 -0.680 -13.632 1.00 95.38 72 ALA A O 1
ATOM 537 N N . GLU A 1 73 ? 9.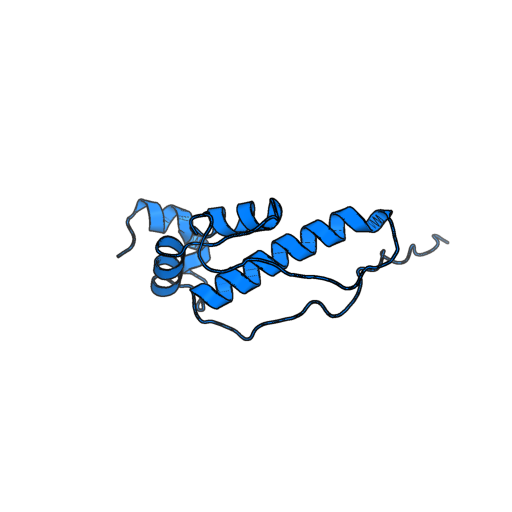045 -1.972 -14.812 1.00 95.75 73 GLU A N 1
ATOM 538 C CA . GLU A 1 73 ? 8.425 -3.252 -14.474 1.00 95.75 73 GLU A CA 1
ATOM 539 C C . GLU A 1 73 ? 8.463 -3.505 -12.961 1.00 95.75 73 GLU A C 1
ATOM 541 O O . GLU A 1 73 ? 7.414 -3.640 -12.330 1.00 95.75 73 GLU A O 1
ATOM 546 N N . ARG A 1 74 ? 9.655 -3.441 -12.348 1.00 95.75 74 ARG A N 1
ATOM 547 C CA . ARG A 1 74 ? 9.819 -3.604 -10.890 1.00 95.75 74 ARG A CA 1
ATOM 548 C C . ARG A 1 74 ? 9.039 -2.563 -10.089 1.00 95.75 74 ARG A C 1
ATOM 550 O O . ARG A 1 74 ? 8.504 -2.864 -9.018 1.00 95.75 74 ARG A O 1
ATOM 557 N N . PHE A 1 75 ? 8.994 -1.324 -10.578 1.00 97.12 75 PHE A N 1
ATOM 558 C CA . PHE A 1 75 ? 8.208 -0.268 -9.950 1.00 97.12 75 PHE A CA 1
ATOM 559 C C . PHE A 1 75 ? 6.717 -0.608 -9.967 1.00 97.12 75 PHE A C 1
ATOM 561 O O . PHE A 1 75 ? 6.055 -0.523 -8.929 1.00 97.12 75 PHE A O 1
ATOM 568 N N . LEU A 1 76 ? 6.197 -1.015 -11.127 1.00 96.81 76 LEU A N 1
ATOM 569 C CA . LEU A 1 76 ? 4.791 -1.352 -11.299 1.00 96.81 76 LEU A CA 1
ATOM 570 C C . LEU A 1 76 ? 4.395 -2.563 -10.448 1.00 96.81 76 LEU A C 1
ATOM 572 O O . LEU A 1 76 ? 3.373 -2.503 -9.770 1.00 96.81 76 LEU A O 1
ATOM 576 N N . GLU A 1 77 ? 5.217 -3.612 -10.410 1.00 97.00 77 GLU A N 1
ATOM 577 C CA . GLU A 1 77 ? 4.999 -4.779 -9.546 1.00 97.00 77 GLU A CA 1
ATOM 578 C C . GLU A 1 77 ? 4.898 -4.387 -8.067 1.00 97.00 77 GLU A C 1
ATOM 580 O O . GLU A 1 77 ? 3.991 -4.824 -7.359 1.00 97.00 77 GLU A O 1
ATOM 585 N N . GLY A 1 78 ? 5.795 -3.517 -7.594 1.00 98.12 78 GLY A N 1
ATOM 586 C CA . GLY A 1 78 ? 5.760 -3.027 -6.218 1.00 98.12 78 GLY A CA 1
ATOM 587 C C . GLY A 1 78 ? 4.524 -2.182 -5.910 1.00 98.12 78 GLY A C 1
ATOM 588 O O . GLY A 1 78 ? 3.863 -2.389 -4.891 1.00 98.12 78 GLY A O 1
ATOM 589 N N . ALA A 1 79 ? 4.189 -1.240 -6.793 1.00 98.19 79 ALA A N 1
ATOM 590 C CA . ALA A 1 79 ? 3.025 -0.376 -6.624 1.00 98.19 79 ALA A CA 1
ATOM 591 C C . ALA A 1 79 ? 1.716 -1.182 -6.649 1.00 98.19 79 ALA A C 1
ATOM 593 O O . ALA A 1 79 ? 0.865 -1.009 -5.775 1.00 98.19 79 ALA A O 1
ATOM 594 N N . PHE A 1 80 ? 1.578 -2.100 -7.607 1.00 98.06 80 PHE A N 1
ATOM 595 C CA . PHE A 1 80 ? 0.405 -2.960 -7.730 1.00 98.06 80 PHE A CA 1
ATOM 596 C C . PHE A 1 80 ? 0.289 -3.923 -6.548 1.00 98.06 80 PHE A C 1
ATOM 598 O O . PHE A 1 80 ? -0.775 -4.017 -5.941 1.00 98.06 80 PHE A O 1
ATOM 605 N N . GLY A 1 81 ? 1.393 -4.557 -6.142 1.00 98.19 81 GLY A N 1
ATOM 606 C CA . GLY A 1 81 ? 1.424 -5.429 -4.968 1.00 98.19 81 GLY A CA 1
ATOM 607 C C . GLY A 1 81 ? 0.967 -4.721 -3.687 1.00 98.19 81 GLY A C 1
ATOM 608 O O . GLY A 1 81 ? 0.226 -5.302 -2.896 1.00 98.19 81 GLY A O 1
ATOM 609 N N . A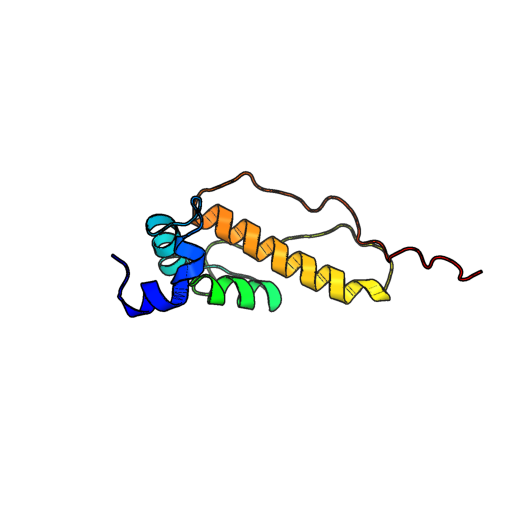LA A 1 82 ? 1.340 -3.450 -3.492 1.00 98.44 82 ALA A N 1
ATOM 610 C CA . ALA A 1 82 ? 0.845 -2.659 -2.363 1.00 98.44 82 ALA A CA 1
ATOM 611 C C . ALA A 1 82 ? -0.660 -2.370 -2.447 1.00 98.44 82 ALA A C 1
ATOM 613 O O . ALA A 1 82 ? -1.346 -2.453 -1.429 1.00 98.44 82 ALA A O 1
ATOM 614 N N . VAL A 1 83 ? -1.186 -2.045 -3.633 1.00 97.25 83 VAL A N 1
ATOM 615 C CA . VAL A 1 83 ? -2.627 -1.815 -3.831 1.00 97.25 83 VAL A CA 1
ATOM 616 C C . VAL A 1 83 ? -3.429 -3.081 -3.534 1.00 97.25 83 VAL A C 1
ATOM 618 O O . VAL A 1 83 ? -4.420 -3.012 -2.804 1.00 97.25 83 VAL A O 1
ATOM 621 N N . GLU A 1 84 ? -2.987 -4.237 -4.031 1.00 97.94 84 GLU A N 1
ATOM 622 C CA . GLU A 1 84 ? -3.659 -5.514 -3.772 1.00 97.94 84 GLU A CA 1
ATOM 623 C C . GLU A 1 84 ? -3.616 -5.892 -2.286 1.00 97.94 84 GLU A C 1
ATOM 625 O O . GLU A 1 84 ? -4.630 -6.321 -1.732 1.00 97.94 84 GLU A O 1
ATOM 630 N N . ALA A 1 85 ? -2.496 -5.645 -1.600 1.00 98.12 85 ALA A N 1
ATOM 631 C CA . ALA A 1 85 ? -2.410 -5.849 -0.157 1.00 98.12 85 ALA A CA 1
ATOM 632 C C . ALA A 1 85 ? -3.341 -4.906 0.627 1.00 98.12 85 ALA A C 1
ATOM 634 O O . ALA A 1 85 ? -4.037 -5.357 1.534 1.00 98.12 85 ALA A O 1
ATOM 635 N N . ILE A 1 86 ? -3.415 -3.619 0.260 1.00 97.94 86 ILE A N 1
ATOM 636 C CA . ILE A 1 86 ? -4.342 -2.653 0.878 1.00 97.94 86 ILE A CA 1
ATOM 637 C C . ILE A 1 86 ? -5.784 -3.126 0.711 1.00 97.94 86 ILE A C 1
ATOM 639 O O . ILE A 1 86 ? -6.517 -3.181 1.696 1.00 97.94 86 ILE A O 1
ATOM 643 N N . LYS A 1 87 ? -6.173 -3.519 -0.507 1.00 97.31 87 LYS A N 1
ATOM 644 C CA . LYS A 1 87 ? -7.504 -4.066 -0.805 1.00 97.31 87 LYS A CA 1
ATOM 645 C C . LYS A 1 87 ? -7.830 -5.287 0.047 1.00 97.31 87 LYS A C 1
ATOM 647 O O . LYS A 1 87 ? -8.923 -5.356 0.605 1.00 97.31 87 LYS A O 1
ATOM 652 N N . ALA A 1 88 ? -6.881 -6.215 0.175 1.00 97.38 88 ALA A N 1
ATOM 653 C CA . ALA A 1 88 ? -7.039 -7.405 1.001 1.00 97.38 88 ALA A CA 1
ATOM 654 C C . ALA A 1 88 ? -7.228 -7.055 2.487 1.00 97.38 88 ALA A C 1
ATOM 656 O O . ALA A 1 88 ? -8.113 -7.613 3.129 1.00 97.38 88 ALA A O 1
ATOM 657 N N . ILE A 1 89 ? -6.454 -6.101 3.018 1.00 97.56 89 ILE A N 1
ATOM 658 C CA . ILE A 1 89 ? -6.547 -5.655 4.418 1.00 97.56 89 ILE A CA 1
ATOM 659 C C . ILE A 1 89 ? -7.903 -5.007 4.713 1.00 97.56 89 ILE A C 1
ATOM 661 O O . ILE A 1 89 ? -8.524 -5.313 5.729 1.00 97.56 89 ILE A O 1
ATOM 665 N N . VAL A 1 90 ? -8.367 -4.106 3.843 1.00 97.00 90 VAL A N 1
ATOM 666 C CA . VAL A 1 90 ? -9.631 -3.384 4.068 1.00 97.00 90 VAL A CA 1
ATOM 667 C C . VAL A 1 90 ? -10.862 -4.172 3.607 1.00 97.00 90 VAL A C 1
ATOM 669 O O . VAL A 1 90 ? -11.986 -3.763 3.884 1.00 97.00 90 VAL A O 1
ATOM 672 N N . GLY A 1 91 ? -10.668 -5.306 2.926 1.00 95.88 91 GLY A N 1
ATOM 673 C CA . GLY A 1 91 ? -11.743 -6.182 2.464 1.00 95.88 91 GLY A CA 1
ATOM 674 C C . GLY A 1 91 ? -12.557 -5.607 1.304 1.00 95.88 91 GLY A C 1
ATOM 675 O O . GLY A 1 91 ? -13.772 -5.801 1.261 1.00 95.88 91 GLY A O 1
ATOM 676 N N . VAL A 1 92 ? -11.916 -4.889 0.372 1.00 93.69 92 VAL A N 1
ATOM 677 C CA . VAL A 1 92 ? -12.598 -4.234 -0.762 1.00 93.69 92 VAL A CA 1
ATOM 678 C C . VAL A 1 92 ? -12.063 -4.656 -2.122 1.00 93.69 92 VAL A C 1
ATOM 680 O O . VAL A 1 92 ? -10.902 -5.027 -2.290 1.00 93.69 92 VAL A O 1
ATOM 683 N N . GLY A 1 93 ? -12.923 -4.519 -3.133 1.00 88.12 93 GLY A N 1
ATOM 684 C CA . GLY A 1 93 ? -12.603 -4.866 -4.512 1.00 88.12 93 GLY A CA 1
ATOM 685 C C . GLY A 1 93 ? -12.413 -6.370 -4.726 1.00 88.12 93 GLY A C 1
ATOM 686 O O . GLY A 1 93 ? -12.563 -7.189 -3.824 1.00 88.12 93 GLY A O 1
ATOM 687 N N . ARG A 1 94 ? -12.106 -6.741 -5.969 1.00 90.31 94 ARG A N 1
ATOM 688 C CA . ARG A 1 94 ? -11.677 -8.098 -6.337 1.00 90.31 94 ARG A CA 1
ATOM 689 C C . ARG A 1 94 ? -10.197 -8.072 -6.658 1.00 90.31 94 ARG A C 1
ATOM 691 O O . ARG A 1 94 ? -9.742 -7.067 -7.202 1.00 90.31 94 ARG A O 1
ATOM 698 N N . ALA A 1 95 ? -9.479 -9.146 -6.338 1.00 89.19 95 ALA A N 1
ATOM 699 C CA . ALA A 1 95 ? -8.077 -9.287 -6.716 1.00 89.19 95 ALA A CA 1
ATOM 700 C C . ALA A 1 95 ? -7.913 -9.062 -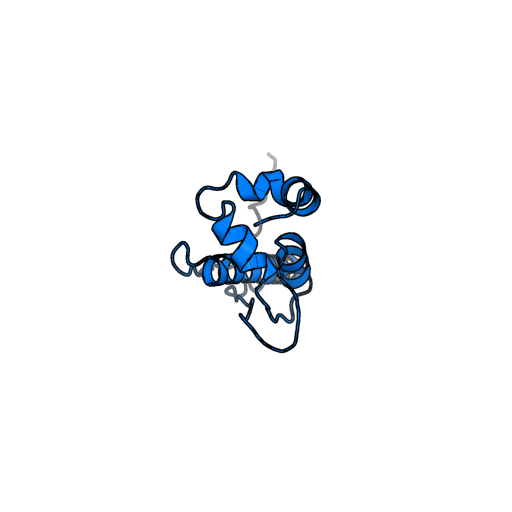8.227 1.00 89.19 95 ALA A C 1
ATOM 702 O O . ALA A 1 95 ? -8.720 -9.558 -9.017 1.00 89.19 95 ALA A O 1
ATOM 703 N N . GLY A 1 96 ? -6.931 -8.244 -8.592 1.00 91.38 96 GLY A N 1
ATOM 704 C CA . GLY A 1 96 ? -6.590 -7.952 -9.979 1.00 91.38 96 GLY A CA 1
ATOM 705 C C . GLY A 1 96 ? -5.277 -8.609 -10.382 1.00 91.38 96 GLY A C 1
ATOM 706 O O . GLY A 1 96 ? -4.479 -8.997 -9.533 1.00 91.38 96 GLY A O 1
ATOM 707 N N . GLU A 1 97 ? -5.036 -8.667 -11.688 1.00 89.75 97 GLU A N 1
ATOM 708 C CA . GLU A 1 97 ? -3.777 -9.130 -12.268 1.00 89.75 97 GLU A CA 1
ATOM 709 C C . GLU A 1 97 ? -3.285 -8.121 -13.307 1.00 89.75 97 GLU A C 1
ATOM 711 O O . GLU A 1 97 ? -4.074 -7.402 -13.926 1.00 89.75 97 GLU A O 1
ATOM 716 N N . LEU A 1 98 ? -1.969 -8.070 -13.485 1.00 89.44 98 LEU A N 1
ATOM 717 C CA . LEU A 1 98 ? -1.319 -7.342 -14.566 1.00 89.44 98 LEU A CA 1
ATOM 718 C C . LEU A 1 98 ? -0.933 -8.371 -15.627 1.00 89.44 98 LEU A C 1
ATOM 720 O O . LEU A 1 98 ? 0.114 -8.996 -15.540 1.00 89.44 98 LEU A O 1
ATOM 724 N N . ASP A 1 99 ? -1.813 -8.585 -16.600 1.00 92.38 99 ASP A N 1
ATOM 725 C CA . ASP A 1 99 ? -1.759 -9.695 -17.564 1.00 92.38 99 ASP A CA 1
ATOM 726 C C . ASP A 1 99 ? -1.022 -9.355 -18.868 1.00 92.38 99 ASP A C 1
ATOM 728 O O . ASP A 1 99 ? -0.953 -10.164 -19.798 1.00 92.38 99 ASP A O 1
ATOM 732 N N . ARG A 1 100 ? -0.464 -8.146 -18.955 1.00 91.75 100 ARG A N 1
ATOM 733 C CA . ARG A 1 100 ? 0.184 -7.624 -20.156 1.00 91.75 100 ARG A CA 1
ATOM 734 C C . ARG A 1 100 ? 1.563 -7.052 -19.847 1.00 91.75 100 ARG A C 1
ATOM 736 O O . ARG A 1 100 ? 1.716 -6.378 -18.828 1.00 91.75 100 ARG A O 1
ATOM 743 N N . PRO A 1 101 ? 2.545 -7.268 -20.740 1.00 91.75 101 PRO A N 1
ATOM 744 C CA . PRO A 1 101 ? 3.851 -6.648 -20.599 1.00 91.75 101 PRO A CA 1
ATOM 745 C C . PRO A 1 101 ? 3.760 -5.134 -20.788 1.00 91.75 101 PRO A C 1
ATOM 747 O O . PRO A 1 101 ? 2.896 -4.628 -21.514 1.00 91.75 101 PRO A O 1
ATOM 750 N N . LEU A 1 102 ? 4.698 -4.412 -20.174 1.00 91.06 102 LEU A N 1
ATOM 751 C CA . LEU A 1 102 ? 4.897 -3.001 -20.476 1.00 91.06 102 LEU A CA 1
ATOM 752 C C . LEU A 1 102 ? 5.367 -2.832 -21.923 1.00 91.06 102 LEU A C 1
ATOM 754 O O . LEU A 1 102 ? 6.163 -3.613 -22.439 1.00 91.06 102 LEU A O 1
ATOM 758 N N . THR A 1 103 ? 4.883 -1.777 -22.572 1.00 90.88 103 THR A N 1
ATOM 759 C CA . THR A 1 103 ? 5.287 -1.409 -23.930 1.00 90.88 103 THR A CA 1
ATOM 760 C C . THR A 1 103 ? 5.796 0.019 -23.934 1.00 90.88 103 THR A C 1
ATOM 762 O O . THR A 1 103 ? 5.125 0.909 -23.404 1.00 90.88 103 THR A O 1
ATOM 765 N N . ALA A 1 104 ? 6.941 0.254 -24.572 1.00 83.25 104 ALA A N 1
ATOM 766 C CA . ALA A 1 104 ? 7.412 1.608 -24.819 1.00 83.25 104 ALA A CA 1
ATOM 767 C C . ALA A 1 104 ? 6.392 2.376 -25.688 1.00 83.25 104 ALA A C 1
ATOM 769 O O . ALA A 1 104 ? 5.766 1.783 -26.577 1.00 83.25 104 ALA A O 1
ATOM 770 N N . PRO A 1 105 ? 6.199 3.686 -25.453 1.00 79.38 105 PRO A N 1
ATOM 771 C CA . PRO A 1 105 ? 5.387 4.504 -26.340 1.00 79.38 105 PRO A CA 1
ATOM 772 C C . PRO A 1 105 ? 5.977 4.451 -27.752 1.00 79.38 105 PRO A C 1
ATOM 774 O O . PRO A 1 105 ? 7.195 4.532 -27.930 1.00 79.38 105 PRO A O 1
ATOM 777 N N . ARG A 1 106 ? 5.112 4.313 -28.763 1.00 73.75 106 ARG A N 1
ATOM 778 C CA . ARG A 1 106 ? 5.546 4.394 -30.161 1.00 73.75 106 ARG A CA 1
ATOM 779 C C . ARG A 1 106 ? 6.176 5.769 -30.370 1.00 73.75 106 ARG A C 1
ATOM 781 O O . ARG A 1 106 ? 5.530 6.778 -30.104 1.00 73.75 106 ARG A O 1
ATOM 788 N N . GLN A 1 107 ? 7.429 5.801 -30.812 1.00 67.12 107 GLN A N 1
ATOM 789 C CA . GLN A 1 107 ? 8.021 7.023 -31.340 1.00 67.12 107 GLN A CA 1
ATOM 790 C C . GLN A 1 107 ? 7.247 7.330 -32.627 1.00 67.12 107 GLN A C 1
ATOM 792 O O . GLN A 1 107 ? 7.350 6.576 -33.593 1.00 67.12 107 GLN A O 1
ATOM 797 N N . GLU A 1 108 ? 6.396 8.353 -32.624 1.00 61.91 108 GLU A N 1
ATOM 798 C CA . GLU A 1 108 ? 5.897 8.902 -33.883 1.00 61.91 108 GLU A CA 1
ATOM 799 C C . GLU A 1 108 ? 7.112 9.496 -34.601 1.00 61.91 108 GLU A C 1
ATOM 801 O O . GLU A 1 108 ? 7.786 10.372 -34.055 1.00 61.91 108 GLU A O 1
ATOM 806 N N . GLU A 1 109 ? 7.449 8.961 -35.778 1.00 55.12 109 GLU A N 1
ATOM 807 C CA . GLU A 1 109 ? 8.457 9.565 -36.647 1.00 55.12 109 GLU A CA 1
ATOM 808 C C . GLU A 1 109 ? 8.006 11.001 -36.930 1.00 55.12 109 GLU A C 1
ATOM 810 O O . GLU A 1 109 ? 6.938 11.228 -37.504 1.00 55.12 109 GLU A O 1
ATOM 815 N N . ALA A 1 110 ? 8.780 11.973 -36.444 1.00 60.53 110 ALA A N 1
ATOM 816 C CA . ALA A 1 110 ? 8.548 13.369 -36.772 1.00 60.53 110 ALA A CA 1
ATOM 817 C C . ALA A 1 110 ? 8.661 13.533 -38.303 1.00 60.53 110 ALA A C 1
ATOM 819 O O . ALA A 1 110 ? 9.576 12.942 -38.885 1.00 60.53 110 ALA A O 1
ATOM 820 N N . PRO A 1 111 ? 7.737 14.274 -38.943 1.00 63.31 111 PRO A N 1
ATOM 821 C CA . PRO A 1 111 ? 7.691 14.425 -40.397 1.00 63.31 111 PRO A CA 1
ATOM 822 C C . PRO A 1 111 ? 8.929 15.116 -40.980 1.00 63.31 111 PRO A C 1
ATOM 824 O O . PRO A 1 111 ? 9.544 15.950 -40.272 1.00 63.31 111 PRO A O 1
#